Protein AF-A0A9W9SAT8-F1 (afdb_monomer)

Solvent-accessible surface area (backbone atoms only — not comparable to full-atom values): 4523 Å² total; per-residue (Å²): 136,83,82,81,70,87,84,65,76,50,74,67,57,48,49,58,49,25,64,74,71,73,48,84,73,91,51,66,65,58,56,45,40,61,70,30,67,59,42,100,89,40,74,59,43,22,50,72,56,52,58,52,46,54,58,50,54,51,51,52,53,54,52,53,52,51,54,58,56,65,76,73,113

Radius of gyration: 16.84 Å; Cα contacts (8 Å, |Δi|>4): 31; chains: 1; bounding box: 45×25×43 Å

Secondary structure (DSSP, 8-state):
-----TTPPPHHHHHHHHHHHT---S-HHHHHHHT----SS-SSTTHHHHHHHHHHHHHHHHHHHHHHHHTT-

Foldseek 3Di:
DDPPPPDQDDVVRVVVVCVVVVHDDPDPVLVSQCPFDADPVRNCRVVVVVVVVVVVVVVVVVVVVVVVVVVVD

Sequence (73 aa):
MGLIIPCQPSDEELQVFEEKINYHFTNRLLIREALQTCNGLNQDGNKTLAMIDDAIVHLVIVTHSYYKSQMRV

Organism: NCBI:txid293559

InterPro domains:
  IPR000999 Ribonuclease III domain [PS50142] (14-68)
  IPR036389 Ribonuclease III, endonuclease domain superfamily [G3DSA:1.10.1520.10] (12-72)
  IPR036389 Ribonuclease III, endonuclease domain superfamily [SSF69065] (13-68)

pLDDT: mean 87.24, std 14.32, range [32.72, 97.56]

Structure (mmCIF, N/CA/C/O backbone):
data_AF-A0A9W9SAT8-F1
#
_entry.id   AF-A0A9W9SAT8-F1
#
loop_
_atom_site.group_PDB
_atom_site.id
_atom_site.type_symbol
_atom_site.label_atom_id
_atom_site.label_alt_id
_atom_site.label_comp_id
_atom_site.label_asym_id
_atom_site.label_entity_id
_atom_site.label_seq_id
_atom_site.pdbx_PDB_ins_code
_atom_site.Cartn_x
_atom_site.Cartn_y
_atom_site.Cartn_z
_atom_site.occupancy
_atom_site.B_iso_or_equiv
_atom_site.auth_seq_id
_atom_site.auth_comp_id
_atom_site.auth_asym_id
_atom_site.auth_atom_id
_atom_site.pdbx_PDB_model_num
ATOM 1 N N . MET A 1 1 ? 19.612 -11.422 -15.329 1.00 32.72 1 MET A N 1
ATOM 2 C CA . MET A 1 1 ? 19.081 -10.318 -16.156 1.00 32.72 1 MET A CA 1
ATOM 3 C C . MET A 1 1 ? 18.004 -9.634 -15.327 1.00 32.72 1 MET A C 1
ATOM 5 O O . MET A 1 1 ? 16.938 -10.211 -15.170 1.00 32.72 1 MET A O 1
ATOM 9 N N . GLY A 1 2 ? 18.322 -8.517 -14.669 1.00 43.66 2 GLY A N 1
ATOM 10 C CA . GLY A 1 2 ? 17.356 -7.785 -13.843 1.00 43.66 2 GLY A CA 1
ATOM 11 C C . GLY A 1 2 ? 16.413 -6.986 -14.736 1.00 43.66 2 GLY A C 1
ATOM 12 O O . GLY A 1 2 ? 16.881 -6.229 -15.583 1.00 43.66 2 GLY A O 1
ATOM 13 N N . LEU A 1 3 ? 15.105 -7.189 -14.585 1.00 50.12 3 LEU A N 1
ATOM 14 C CA . LEU A 1 3 ? 14.090 -6.357 -15.227 1.00 50.12 3 LEU A CA 1
ATOM 15 C C . LEU A 1 3 ? 14.192 -4.950 -14.633 1.00 50.12 3 LEU A C 1
ATOM 17 O O . LEU A 1 3 ? 13.828 -4.723 -13.482 1.00 50.12 3 LEU A O 1
ATOM 21 N N . ILE A 1 4 ? 14.729 -4.017 -15.414 1.00 52.56 4 ILE A N 1
ATOM 22 C CA . ILE A 1 4 ? 14.675 -2.593 -15.099 1.00 52.56 4 ILE A CA 1
ATOM 23 C C . ILE A 1 4 ? 13.214 -2.187 -15.292 1.00 52.56 4 ILE A C 1
ATOM 25 O O . ILE A 1 4 ? 12.750 -2.082 -16.425 1.00 52.56 4 ILE A O 1
ATOM 29 N N . ILE A 1 5 ? 12.479 -2.013 -14.192 1.00 57.53 5 ILE A N 1
ATOM 30 C CA . ILE A 1 5 ? 11.181 -1.338 -14.202 1.00 57.53 5 ILE A CA 1
ATOM 31 C C . ILE A 1 5 ? 11.502 0.157 -14.280 1.00 57.53 5 ILE A C 1
ATOM 33 O O . ILE A 1 5 ? 12.020 0.712 -13.308 1.00 57.53 5 ILE A O 1
ATOM 37 N N . PRO A 1 6 ? 11.282 0.818 -15.427 1.00 57.88 6 PRO A N 1
ATOM 38 C CA . PRO A 1 6 ? 11.551 2.237 -15.530 1.00 57.88 6 PRO A CA 1
ATOM 39 C C . PRO A 1 6 ? 10.553 2.960 -14.616 1.00 57.88 6 PRO A C 1
ATOM 41 O O . PRO A 1 6 ? 9.356 2.674 -14.665 1.00 57.88 6 PRO A O 1
ATOM 44 N N . CYS A 1 7 ? 11.063 3.875 -13.788 1.00 65.50 7 CYS A N 1
ATOM 45 C CA . CYS A 1 7 ? 10.298 4.790 -12.926 1.00 65.50 7 CYS A CA 1
ATOM 46 C C . CYS A 1 7 ? 9.824 4.266 -11.556 1.00 65.50 7 CYS A C 1
ATOM 48 O O . CYS A 1 7 ? 8.772 4.696 -11.088 1.00 65.50 7 CYS A O 1
ATOM 50 N N . GLN A 1 8 ? 10.587 3.409 -10.867 1.00 80.88 8 GLN A N 1
ATOM 51 C CA . GLN A 1 8 ? 10.388 3.280 -9.415 1.00 80.88 8 GLN A CA 1
ATOM 52 C C . GLN A 1 8 ? 11.134 4.399 -8.662 1.00 80.88 8 GLN A C 1
ATOM 54 O O . GLN A 1 8 ? 12.285 4.670 -9.009 1.00 80.88 8 GLN A O 1
ATOM 59 N N . PRO A 1 9 ? 10.515 5.021 -7.640 1.00 87.31 9 PRO A N 1
ATOM 60 C CA . PRO A 1 9 ? 11.127 6.115 -6.878 1.00 87.31 9 PRO A CA 1
ATOM 61 C C . PRO A 1 9 ? 12.415 5.658 -6.184 1.00 87.31 9 PRO A C 1
ATOM 63 O O . PRO A 1 9 ? 12.515 4.499 -5.790 1.00 87.31 9 PRO A O 1
ATOM 66 N N . SER A 1 10 ? 13.419 6.512 -6.019 1.00 91.19 10 SER A N 1
ATOM 67 C CA . SER A 1 10 ? 14.631 6.161 -5.264 1.00 91.19 10 SER A CA 1
ATOM 68 C C . SER A 1 10 ? 14.329 5.971 -3.768 1.00 91.19 10 SER A C 1
ATOM 70 O O . SER A 1 10 ? 13.250 6.321 -3.288 1.00 91.19 10 SER A O 1
ATOM 72 N N . ASP A 1 11 ? 15.258 5.387 -3.007 1.00 92.00 11 ASP A N 1
ATOM 73 C CA . ASP A 1 11 ? 15.063 5.239 -1.556 1.00 92.00 11 ASP A CA 1
ATOM 74 C C . ASP A 1 11 ? 15.034 6.598 -0.837 1.00 92.00 11 ASP A C 1
ATOM 76 O O . ASP A 1 11 ? 14.317 6.749 0.153 1.00 92.00 11 ASP A O 1
ATOM 80 N N . GLU A 1 12 ? 15.743 7.599 -1.362 1.00 94.12 12 GLU A N 1
ATOM 81 C CA . GLU A 1 12 ? 15.709 8.980 -0.875 1.00 94.12 12 GLU A CA 1
ATOM 82 C C . GLU A 1 12 ? 14.349 9.636 -1.154 1.00 94.12 12 GLU A C 1
ATOM 84 O O . GLU A 1 12 ? 13.781 10.283 -0.275 1.00 94.12 12 GLU A O 1
ATOM 89 N N . GLU A 1 13 ? 13.781 9.433 -2.350 1.00 93.81 13 GLU A N 1
ATOM 90 C CA . GLU A 1 13 ? 12.434 9.915 -2.683 1.00 93.81 13 GLU A CA 1
ATOM 91 C C . GLU A 1 13 ? 11.366 9.258 -1.796 1.00 93.81 13 GLU A C 1
ATOM 93 O O . GLU A 1 13 ? 10.446 9.932 -1.324 1.00 93.81 13 GLU A O 1
ATOM 98 N N . LEU A 1 14 ? 11.514 7.956 -1.519 1.00 94.69 14 LEU A N 1
ATOM 99 C CA . LEU A 1 14 ? 10.649 7.234 -0.587 1.00 94.69 14 LEU A CA 1
ATOM 100 C C . LEU A 1 14 ? 10.780 7.762 0.841 1.00 94.69 14 LEU A C 1
ATOM 102 O O . LEU A 1 14 ? 9.764 7.941 1.504 1.00 94.69 14 LEU A O 1
ATOM 106 N N . GLN A 1 15 ? 11.994 8.050 1.309 1.00 95.75 15 GLN A N 1
ATOM 107 C CA . GLN A 1 15 ? 12.198 8.613 2.642 1.00 95.75 15 GLN A CA 1
ATOM 108 C C . GLN A 1 15 ? 11.504 9.976 2.786 1.00 95.75 15 GLN A C 1
ATOM 110 O O . GLN A 1 15 ? 10.774 10.196 3.750 1.00 95.75 15 GLN A O 1
ATOM 115 N N . VAL A 1 16 ? 11.654 10.868 1.800 1.00 96.31 16 VAL A N 1
ATOM 116 C CA . VAL A 1 16 ? 10.965 12.171 1.796 1.00 96.31 16 VAL A CA 1
ATOM 117 C C . VAL A 1 16 ? 9.442 12.000 1.813 1.00 96.31 16 VAL A C 1
ATOM 119 O O . VAL A 1 16 ? 8.730 12.789 2.437 1.00 96.31 16 VAL A O 1
ATOM 122 N N . PHE A 1 17 ? 8.915 10.990 1.119 1.00 95.12 17 PHE A N 1
ATOM 123 C CA . PHE A 1 17 ? 7.490 10.672 1.154 1.00 95.12 17 PHE A CA 1
ATOM 124 C C . PHE A 1 17 ? 7.041 10.175 2.538 1.00 95.12 17 PHE A C 1
ATOM 126 O O . PHE A 1 17 ? 6.056 10.684 3.072 1.00 95.12 17 PHE A O 1
ATOM 133 N N . GLU A 1 18 ? 7.776 9.242 3.140 1.00 96.69 18 GLU A N 1
ATOM 134 C CA . GLU A 1 18 ? 7.500 8.685 4.472 1.00 96.69 18 GLU A CA 1
ATOM 135 C C . GLU A 1 18 ? 7.512 9.751 5.571 1.00 96.69 18 GLU A C 1
ATOM 137 O O . GLU A 1 18 ? 6.627 9.771 6.429 1.00 96.69 18 GLU A O 1
ATOM 142 N N . GLU A 1 19 ? 8.461 10.688 5.507 1.00 97.38 19 GLU A N 1
ATOM 143 C CA . GLU A 1 19 ? 8.525 11.839 6.411 1.00 97.38 19 GLU A CA 1
ATOM 144 C C . GLU A 1 19 ? 7.280 12.733 6.278 1.00 97.38 19 GLU A C 1
ATOM 146 O O . GLU A 1 19 ? 6.732 13.183 7.285 1.00 97.38 19 GLU A O 1
ATOM 151 N N . LYS A 1 20 ? 6.771 12.948 5.055 1.00 97.56 20 LYS A N 1
ATOM 152 C CA . LYS A 1 20 ? 5.561 13.759 4.812 1.00 97.56 20 LYS A CA 1
ATOM 153 C C . LYS A 1 20 ? 4.289 13.124 5.361 1.00 97.56 20 LYS A C 1
ATOM 155 O O . LYS A 1 20 ? 3.417 13.847 5.838 1.00 97.56 20 LYS A O 1
ATOM 160 N N . ILE A 1 21 ? 4.162 11.802 5.265 1.00 95.62 21 ILE A N 1
ATOM 161 C CA . ILE A 1 21 ? 2.987 11.079 5.776 1.00 95.62 21 ILE A CA 1
ATOM 162 C C . ILE A 1 21 ? 3.156 10.628 7.234 1.00 95.62 21 ILE A C 1
ATOM 164 O O . ILE A 1 21 ? 2.239 10.033 7.795 1.00 95.62 21 ILE A O 1
ATOM 168 N N . ASN A 1 22 ? 4.312 10.917 7.845 1.00 97.31 22 ASN A N 1
ATOM 169 C CA . ASN A 1 22 ? 4.687 10.496 9.193 1.00 97.31 22 ASN A CA 1
ATOM 170 C C . ASN A 1 22 ? 4.491 8.983 9.418 1.00 97.31 22 ASN A C 1
ATOM 172 O O . ASN A 1 22 ? 3.967 8.543 10.444 1.00 97.31 22 ASN A O 1
ATOM 176 N N . TYR A 1 23 ? 4.879 8.184 8.423 1.00 95.56 23 TYR A N 1
ATOM 177 C CA . TYR A 1 23 ? 4.754 6.731 8.450 1.00 95.56 23 TYR A CA 1
ATOM 178 C C . TYR A 1 23 ? 5.906 6.090 7.682 1.00 95.56 23 TYR A C 1
ATOM 180 O O . TYR A 1 23 ? 6.145 6.427 6.526 1.00 95.56 23 TYR A O 1
ATOM 188 N N . HIS A 1 24 ? 6.596 5.146 8.320 1.00 95.69 24 HIS A N 1
ATOM 189 C CA . HIS A 1 24 ? 7.727 4.431 7.735 1.00 95.69 24 HIS A CA 1
ATOM 190 C 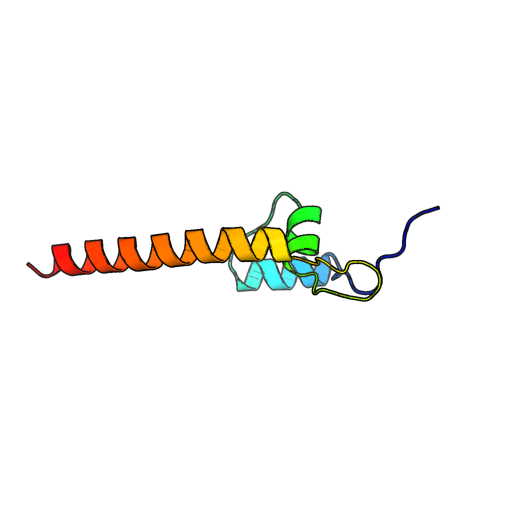C . HIS A 1 24 ? 7.314 3.015 7.314 1.00 95.69 24 HIS A C 1
ATOM 192 O O . HIS A 1 24 ? 6.868 2.221 8.148 1.00 95.69 24 HIS A O 1
ATOM 198 N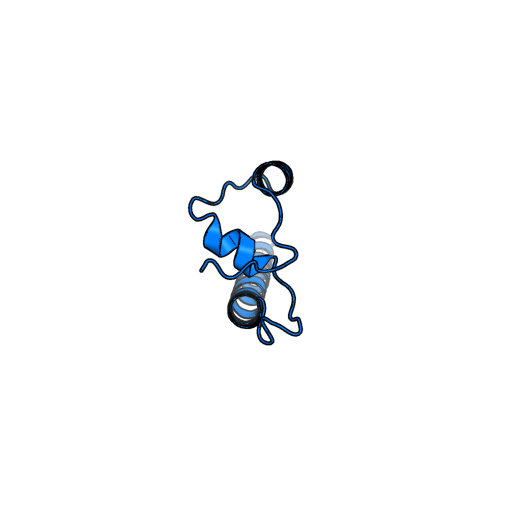 N . PHE A 1 25 ? 7.479 2.681 6.032 1.00 94.44 25 PHE A N 1
ATOM 199 C CA . PHE A 1 25 ? 7.172 1.356 5.507 1.00 94.44 25 PHE A CA 1
ATOM 200 C C . PHE A 1 25 ? 8.346 0.408 5.741 1.00 94.44 25 PHE A C 1
ATOM 202 O O . PHE A 1 25 ? 9.441 0.584 5.213 1.00 94.44 25 PHE A O 1
ATOM 209 N N . THR A 1 26 ? 8.088 -0.685 6.455 1.00 94.94 26 THR A N 1
ATOM 210 C CA . THR A 1 26 ? 9.074 -1.758 6.651 1.00 94.94 26 THR A CA 1
ATOM 211 C C . THR A 1 26 ? 9.356 -2.543 5.369 1.00 94.94 26 THR A C 1
ATOM 213 O O . THR A 1 26 ? 10.436 -3.110 5.215 1.00 94.94 26 THR A O 1
ATOM 216 N N . ASN A 1 27 ? 8.406 -2.572 4.429 1.00 94.19 27 ASN A N 1
ATOM 217 C CA . ASN A 1 27 ? 8.549 -3.254 3.148 1.00 94.19 27 ASN A CA 1
ATOM 218 C C . ASN A 1 27 ? 8.661 -2.245 1.997 1.00 94.19 27 ASN A C 1
ATOM 220 O O . ASN A 1 27 ? 7.660 -1.729 1.496 1.00 94.19 27 ASN A O 1
ATOM 224 N N . ARG A 1 28 ? 9.899 -2.019 1.540 1.00 91.81 28 ARG A N 1
ATOM 225 C CA . ARG A 1 28 ? 10.205 -1.104 0.431 1.00 91.81 28 ARG A CA 1
ATOM 226 C C . ARG A 1 28 ? 9.577 -1.522 -0.900 1.00 91.81 28 ARG A C 1
ATOM 228 O O . ARG A 1 28 ? 9.264 -0.658 -1.712 1.00 91.81 28 ARG A O 1
ATOM 235 N N . LEU A 1 29 ? 9.374 -2.819 -1.138 1.00 90.62 29 LEU A N 1
ATOM 236 C CA . LEU A 1 29 ? 8.759 -3.294 -2.381 1.00 90.62 29 LEU A CA 1
ATOM 237 C C . LEU A 1 29 ? 7.275 -2.930 -2.438 1.00 90.62 29 LEU A C 1
ATOM 239 O O . LEU A 1 29 ? 6.810 -2.481 -3.480 1.00 90.62 29 LEU A O 1
ATOM 243 N N . LEU A 1 30 ? 6.564 -3.044 -1.312 1.00 91.25 30 LEU A N 1
ATOM 244 C CA . LEU A 1 30 ? 5.140 -2.709 -1.249 1.00 91.25 30 LEU A CA 1
ATOM 245 C C . LEU A 1 30 ? 4.881 -1.222 -1.484 1.00 91.25 30 LEU A C 1
ATOM 247 O O . LEU A 1 30 ? 3.951 -0.885 -2.207 1.00 91.25 30 LEU A O 1
ATOM 251 N N . ILE A 1 31 ? 5.701 -0.322 -0.931 1.00 93.62 31 ILE A N 1
ATOM 252 C CA . ILE A 1 31 ? 5.523 1.112 -1.202 1.00 93.62 31 ILE A CA 1
ATOM 253 C C . ILE A 1 31 ? 5.853 1.458 -2.660 1.00 93.62 31 ILE A C 1
ATOM 255 O O . ILE A 1 31 ? 5.158 2.257 -3.282 1.00 93.62 31 ILE A O 1
ATOM 259 N N . ARG A 1 32 ? 6.866 0.812 -3.247 1.00 92.50 32 ARG A N 1
ATOM 260 C CA . ARG A 1 32 ? 7.189 0.984 -4.671 1.00 92.50 32 ARG A CA 1
ATOM 261 C C . ARG A 1 32 ? 6.047 0.506 -5.565 1.00 92.50 32 ARG A C 1
ATOM 263 O O . ARG A 1 32 ? 5.719 1.195 -6.522 1.00 92.50 32 ARG A O 1
ATOM 270 N N . GLU A 1 33 ? 5.427 -0.624 -5.236 1.00 91.19 33 GLU A N 1
ATOM 271 C CA . GL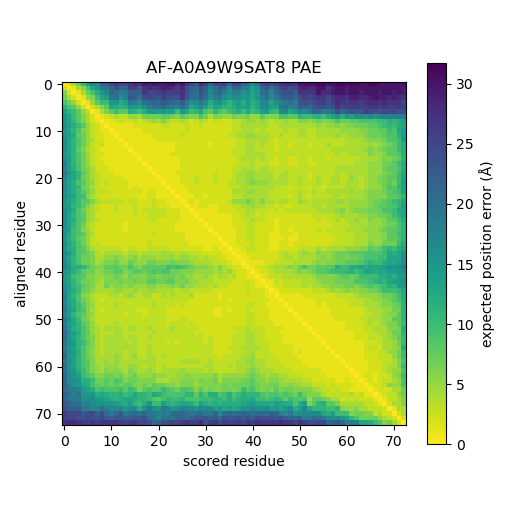U A 1 33 ? 4.241 -1.136 -5.929 1.00 91.19 33 GLU A CA 1
ATOM 272 C C . GLU A 1 33 ? 3.039 -0.203 -5.753 1.00 91.19 33 GLU A C 1
ATOM 274 O O . GLU A 1 33 ? 2.400 0.151 -6.737 1.00 91.19 33 GLU A O 1
ATOM 279 N N . ALA A 1 34 ? 2.773 0.266 -4.531 1.00 92.75 34 ALA A N 1
ATOM 280 C CA . ALA A 1 34 ? 1.665 1.175 -4.231 1.00 92.75 34 ALA A CA 1
ATOM 281 C C . ALA A 1 34 ? 1.751 2.497 -5.010 1.00 92.75 34 ALA A C 1
ATOM 283 O O . ALA A 1 34 ? 0.725 3.059 -5.396 1.00 92.75 34 ALA A O 1
ATOM 284 N N . LEU A 1 35 ? 2.970 2.981 -5.261 1.00 91.81 35 LEU A N 1
ATOM 285 C CA . LEU A 1 35 ? 3.232 4.201 -6.025 1.00 91.81 35 LEU A CA 1
ATOM 286 C C . LEU A 1 35 ? 3.324 3.964 -7.541 1.00 91.81 35 LEU A C 1
ATOM 288 O O . LEU A 1 35 ? 3.399 4.926 -8.307 1.00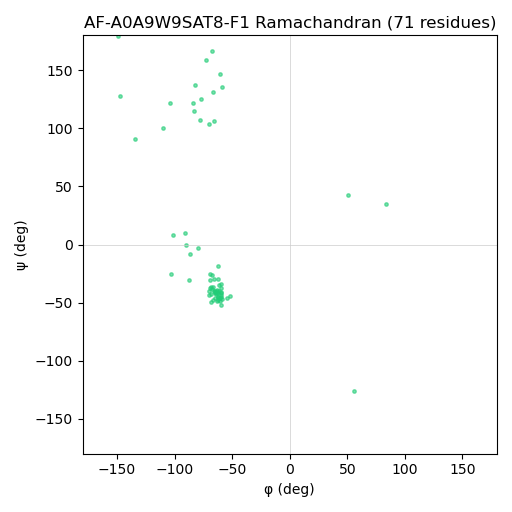 91.81 35 LEU A O 1
ATOM 292 N N . GLN A 1 36 ? 3.324 2.711 -7.997 1.00 90.44 36 GLN A N 1
ATOM 293 C CA . GLN A 1 36 ? 3.495 2.387 -9.406 1.00 90.44 36 GLN A CA 1
ATOM 294 C C . GLN A 1 36 ? 2.170 2.499 -10.165 1.00 90.44 36 GLN A C 1
ATOM 296 O O . GLN A 1 36 ? 1.244 1.712 -9.978 1.00 90.44 36 GLN A O 1
ATOM 301 N N . THR A 1 37 ? 2.091 3.448 -11.093 1.00 87.12 37 THR A N 1
ATOM 302 C CA . THR A 1 37 ? 0.961 3.543 -12.022 1.00 87.12 37 THR A CA 1
ATOM 303 C C . THR A 1 37 ? 1.006 2.435 -13.073 1.00 87.12 37 THR A C 1
ATOM 305 O O . THR A 1 37 ? 2.059 1.855 -13.361 1.00 87.12 37 THR A O 1
ATOM 308 N N . CYS A 1 38 ? -0.153 2.144 -13.672 1.00 87.12 38 CYS A N 1
ATOM 309 C CA . CYS A 1 38 ? -0.206 1.262 -14.833 1.00 87.12 38 CYS A CA 1
ATOM 310 C C . CYS A 1 38 ? 0.647 1.828 -15.982 1.00 87.12 38 CYS A C 1
ATOM 312 O O . CYS A 1 38 ? 0.624 3.026 -16.274 1.00 87.12 38 CYS A O 1
ATOM 314 N N . ASN A 1 39 ? 1.425 0.967 -16.632 1.00 84.94 39 ASN A N 1
ATOM 315 C CA . ASN A 1 39 ? 2.242 1.319 -17.787 1.00 84.94 39 ASN A CA 1
ATOM 316 C C . ASN A 1 39 ? 2.399 0.118 -18.737 1.00 84.94 39 ASN A C 1
ATOM 318 O O . ASN A 1 39 ? 1.882 -0.968 -18.485 1.00 84.94 39 ASN A O 1
ATOM 322 N N . GLY A 1 40 ? 3.119 0.299 -19.850 1.00 83.50 40 GLY A N 1
ATOM 323 C CA . GLY A 1 40 ? 3.282 -0.751 -20.865 1.00 83.50 40 GLY A CA 1
ATOM 324 C C . GLY A 1 40 ? 3.995 -2.027 -20.387 1.00 83.50 40 GLY A C 1
ATOM 325 O O . GLY A 1 40 ? 3.869 -3.057 -21.040 1.0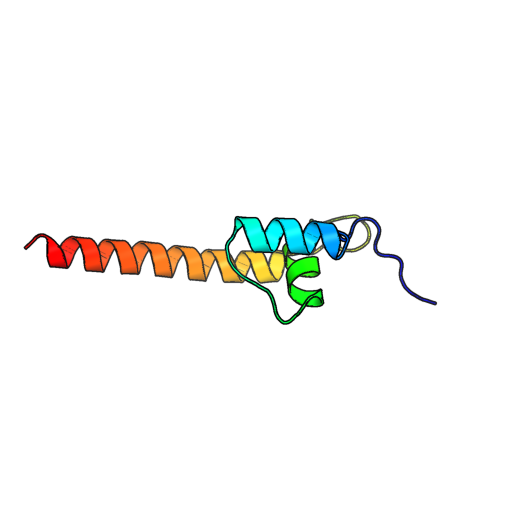0 83.50 40 GLY A O 1
ATOM 326 N N . LEU A 1 41 ? 4.724 -1.973 -19.266 1.00 83.06 41 LEU A N 1
ATOM 327 C CA . LEU A 1 41 ? 5.460 -3.106 -18.684 1.00 83.06 41 LEU A CA 1
ATOM 328 C C . LEU A 1 41 ? 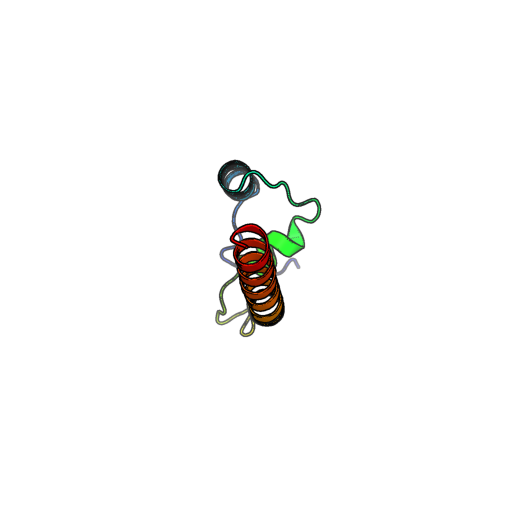4.746 -3.718 -17.471 1.00 83.06 41 LEU A C 1
ATOM 330 O O . LEU A 1 41 ? 4.940 -4.892 -17.175 1.00 83.06 41 LEU A O 1
ATOM 334 N N . ASN A 1 42 ? 3.919 -2.934 -16.782 1.00 83.06 42 ASN A N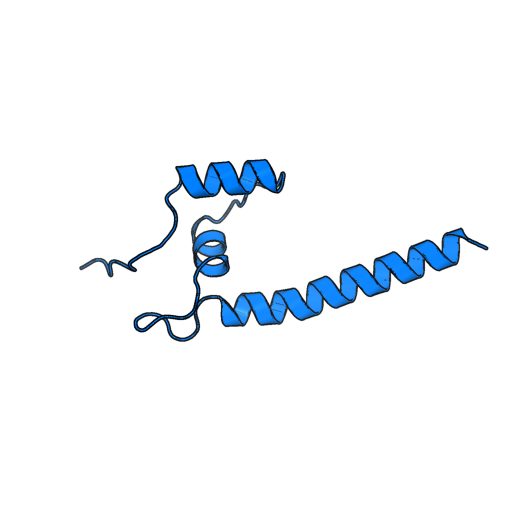 1
ATOM 335 C CA . ASN A 1 42 ? 3.063 -3.362 -15.688 1.00 83.06 42 ASN A CA 1
ATOM 336 C C . ASN A 1 42 ? 1.670 -2.756 -15.894 1.00 83.06 42 ASN A C 1
ATOM 338 O O . ASN A 1 42 ? 1.401 -1.636 -15.459 1.00 83.06 42 ASN A O 1
ATOM 342 N N . GLN A 1 43 ? 0.802 -3.491 -16.589 1.00 88.31 43 GLN A N 1
ATOM 343 C CA . GLN A 1 43 ? -0.543 -3.020 -16.931 1.00 88.31 43 GLN A CA 1
ATOM 344 C C . GLN A 1 43 ? -1.447 -2.864 -15.707 1.00 88.31 43 GLN A C 1
ATOM 346 O O . GLN A 1 43 ? -2.362 -2.046 -15.734 1.00 88.31 43 GLN A O 1
ATOM 351 N N . ASP A 1 44 ? -1.182 -3.616 -14.640 1.00 88.88 44 ASP A N 1
ATOM 352 C CA . ASP A 1 44 ? -1.973 -3.537 -13.419 1.00 88.88 44 ASP A CA 1
ATOM 353 C C . ASP A 1 44 ? -1.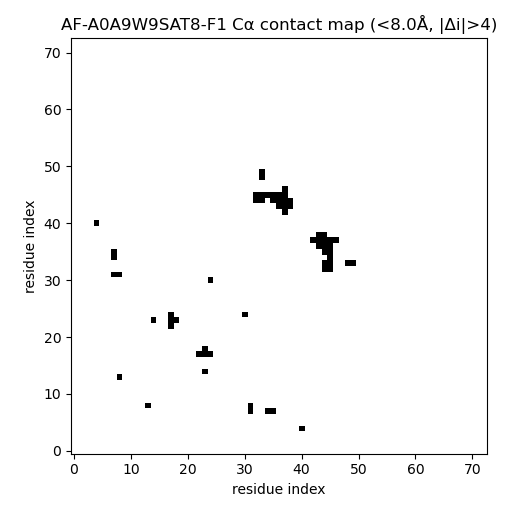451 -2.456 -12.463 1.00 88.88 44 ASP A C 1
ATOM 355 O O . ASP A 1 44 ? -2.248 -1.827 -11.773 1.00 88.88 44 ASP A O 1
ATOM 359 N N . GLY A 1 45 ? -0.146 -2.165 -12.448 1.00 90.12 45 GLY A N 1
ATOM 360 C CA . GLY A 1 45 ? 0.421 -1.150 -11.553 1.00 90.12 45 GLY A CA 1
ATOM 361 C C . GLY A 1 45 ? 0.076 -1.450 -10.091 1.00 90.12 45 GLY A C 1
ATOM 362 O O . GLY A 1 45 ? 0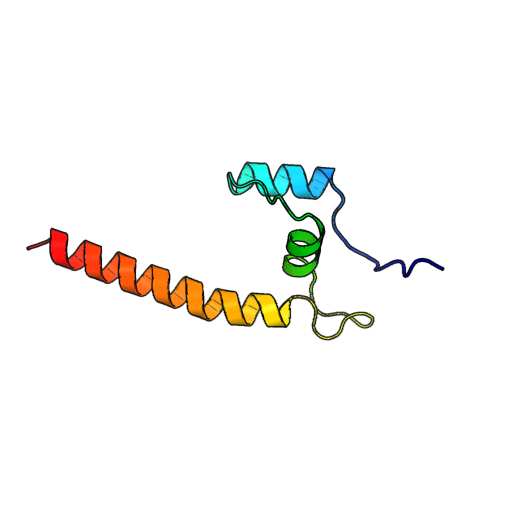.282 -2.564 -9.618 1.00 90.12 45 GLY A O 1
ATOM 363 N N . ASN A 1 46 ? -0.508 -0.467 -9.408 1.00 94.12 46 ASN A N 1
ATOM 364 C CA . ASN A 1 46 ? -0.985 -0.555 -8.029 1.00 94.12 46 ASN A CA 1
ATOM 365 C C . ASN A 1 46 ? -2.454 -1.001 -7.891 1.00 94.12 46 ASN A C 1
ATOM 367 O O . ASN A 1 46 ? -3.016 -0.904 -6.800 1.00 94.12 46 ASN A O 1
ATOM 371 N N . LYS A 1 47 ? -3.107 -1.465 -8.964 1.00 95.12 47 LYS A N 1
ATOM 372 C CA . LYS A 1 47 ? -4.564 -1.691 -9.016 1.00 95.12 47 LYS A CA 1
ATOM 373 C C . LYS A 1 47 ? -5.104 -2.546 -7.871 1.00 95.12 47 LYS A C 1
ATOM 375 O O . LYS A 1 47 ? -6.116 -2.186 -7.277 1.00 95.12 47 LYS A O 1
ATOM 380 N N . THR A 1 48 ? -4.437 -3.649 -7.535 1.00 94.62 48 THR A N 1
ATOM 381 C CA . THR A 1 48 ? -4.864 -4.518 -6.426 1.00 94.62 48 THR A CA 1
ATOM 382 C C . THR A 1 48 ? -4.826 -3.777 -5.090 1.00 94.62 48 THR A C 1
ATOM 384 O O . THR A 1 48 ? -5.785 -3.845 -4.324 1.00 94.62 48 THR A O 1
ATOM 387 N N . LEU A 1 49 ? -3.749 -3.031 -4.826 1.00 95.12 49 LEU A N 1
ATOM 388 C CA . LEU A 1 49 ? -3.612 -2.230 -3.609 1.00 95.12 49 LEU A CA 1
ATOM 389 C C . LEU A 1 49 ? -4.650 -1.103 -3.568 1.00 95.12 49 LEU A C 1
ATOM 391 O O . LEU A 1 49 ? -5.256 -0.889 -2.525 1.00 95.12 49 LEU A O 1
ATOM 395 N N . ALA A 1 50 ? -4.926 -0.453 -4.701 1.00 95.25 50 ALA A N 1
ATOM 396 C CA . ALA A 1 50 ? -5.945 0.589 -4.804 1.00 95.25 50 ALA A CA 1
ATOM 397 C C . ALA A 1 50 ? -7.365 0.062 -4.519 1.00 95.25 50 ALA A C 1
ATOM 399 O O . ALA A 1 50 ? -8.147 0.728 -3.849 1.00 95.25 50 ALA A O 1
ATOM 400 N N . MET A 1 51 ? -7.701 -1.151 -4.976 1.00 96.25 51 MET A N 1
ATOM 401 C CA . MET A 1 51 ? -8.995 -1.778 -4.672 1.00 96.25 51 MET A CA 1
ATOM 402 C C . MET A 1 51 ? -9.149 -2.118 -3.184 1.00 96.25 51 MET A C 1
ATOM 404 O O . MET A 1 51 ? -10.245 -2.018 -2.637 1.00 96.25 51 MET A O 1
ATOM 408 N N . ILE A 1 52 ? -8.063 -2.535 -2.529 1.00 96.25 52 ILE A N 1
ATOM 409 C CA . ILE A 1 52 ? -8.059 -2.794 -1.084 1.00 96.25 52 ILE A CA 1
ATOM 410 C C . ILE A 1 52 ? -8.180 -1.474 -0.310 1.00 96.25 52 ILE A C 1
ATOM 412 O O . ILE A 1 52 ? -8.958 -1.399 0.642 1.00 96.25 52 ILE A O 1
ATOM 416 N N . ASP A 1 53 ? -7.446 -0.441 -0.730 1.00 95.19 53 ASP A N 1
ATOM 417 C CA . ASP A 1 53 ? -7.467 0.886 -0.109 1.00 95.19 53 ASP A CA 1
ATOM 418 C C . ASP A 1 53 ? -8.865 1.514 -0.143 1.00 95.19 53 ASP A C 1
ATOM 420 O O . ASP A 1 53 ? -9.335 1.981 0.889 1.00 95.19 53 ASP A O 1
ATOM 424 N N . ASP A 1 54 ? -9.586 1.424 -1.266 1.00 97.06 54 ASP A N 1
ATOM 425 C CA . ASP A 1 54 ? -10.958 1.942 -1.389 1.00 97.06 54 ASP A CA 1
ATOM 426 C C . ASP A 1 54 ? -11.895 1.384 -0.300 1.00 97.06 54 ASP A C 1
ATOM 428 O O . ASP A 1 54 ? -12.583 2.131 0.405 1.00 97.06 54 ASP A O 1
ATOM 432 N N . ALA A 1 55 ? -11.846 0.067 -0.072 1.00 97.25 55 ALA A N 1
ATOM 433 C CA . ALA A 1 55 ? -12.636 -0.581 0.970 1.00 97.25 55 ALA A CA 1
ATOM 434 C C . ALA A 1 55 ? -12.222 -0.138 2.388 1.00 97.25 55 ALA A C 1
ATOM 436 O O . ALA A 1 55 ? -13.083 0.076 3.249 1.00 97.25 55 ALA A O 1
ATOM 437 N N . ILE A 1 56 ? -10.916 0.014 2.641 1.00 97.12 56 ILE A N 1
ATOM 438 C CA . ILE A 1 56 ? -10.382 0.436 3.945 1.00 97.12 56 ILE A CA 1
ATOM 439 C C . ILE A 1 56 ? -10.741 1.896 4.229 1.00 97.12 56 ILE A C 1
ATOM 441 O O . ILE A 1 56 ? -11.263 2.198 5.304 1.00 97.12 56 ILE A O 1
ATOM 445 N N . VAL A 1 57 ? -10.503 2.800 3.279 1.00 96.75 57 VAL A N 1
ATOM 446 C CA . VAL A 1 57 ? -10.802 4.230 3.405 1.00 96.75 57 VAL A CA 1
ATOM 447 C C . VAL A 1 57 ? -12.294 4.435 3.649 1.00 96.75 57 VAL A C 1
ATOM 449 O O . VAL A 1 57 ? -12.667 5.161 4.575 1.00 96.75 57 VAL A O 1
ATOM 452 N N . HIS A 1 58 ? -13.156 3.737 2.903 1.00 97.25 58 HIS A N 1
ATOM 453 C CA . HIS A 1 58 ? -14.598 3.789 3.123 1.00 97.25 58 HIS A CA 1
ATOM 454 C C . HIS A 1 58 ? -14.974 3.345 4.547 1.00 97.25 58 HIS A C 1
ATOM 456 O O . HIS A 1 58 ? -15.710 4.048 5.247 1.00 97.25 58 HIS A O 1
ATOM 462 N N . LEU A 1 59 ? -14.423 2.223 5.022 1.00 96.81 59 LEU A N 1
ATOM 463 C CA . LEU A 1 59 ? -14.669 1.733 6.379 1.00 96.81 59 LEU A CA 1
ATOM 464 C C . LEU A 1 59 ? -14.209 2.732 7.451 1.00 96.81 59 LEU A C 1
ATOM 466 O O . LEU A 1 59 ? -14.954 2.995 8.400 1.00 96.81 59 LEU A O 1
ATOM 470 N N . VAL A 1 60 ? -13.009 3.301 7.310 1.00 96.38 60 VAL A N 1
ATOM 471 C CA . VAL A 1 60 ? -12.444 4.268 8.264 1.00 96.38 60 VAL A CA 1
ATOM 472 C C . VAL A 1 60 ? -13.309 5.525 8.334 1.00 96.38 60 VAL A C 1
ATOM 474 O O . VAL A 1 60 ? -13.638 5.976 9.432 1.00 96.38 60 VAL A O 1
ATOM 477 N N . ILE A 1 61 ? -13.737 6.062 7.188 1.00 95.88 61 ILE A N 1
ATOM 478 C CA . ILE A 1 61 ? -14.586 7.260 7.126 1.00 95.88 61 ILE A CA 1
ATOM 479 C C . ILE A 1 61 ? -15.943 7.007 7.790 1.00 95.88 61 ILE A C 1
ATOM 481 O O . ILE A 1 61 ? -16.379 7.814 8.620 1.00 95.88 61 ILE A O 1
ATOM 485 N N . VAL A 1 62 ? -16.607 5.895 7.455 1.00 95.50 62 VAL A N 1
ATOM 486 C CA . VAL A 1 62 ? -17.912 5.526 8.031 1.00 95.50 62 VAL A CA 1
ATOM 487 C C . VAL A 1 62 ? -17.797 5.352 9.541 1.00 95.50 62 VAL A C 1
ATOM 489 O O . VAL A 1 62 ? -18.569 5.944 10.297 1.00 95.50 62 VAL A O 1
ATOM 492 N N . THR A 1 63 ? -16.791 4.606 9.989 1.00 95.69 63 THR A N 1
ATOM 493 C CA . THR A 1 63 ? -16.551 4.329 11.407 1.00 95.69 63 THR A CA 1
ATOM 494 C C . THR A 1 63 ? -16.263 5.616 12.181 1.00 95.69 63 THR A C 1
ATOM 496 O O . THR A 1 63 ? -16.882 5.877 13.212 1.00 95.69 63 THR A O 1
ATOM 499 N N . HIS A 1 64 ? -15.379 6.474 11.666 1.00 93.56 64 HIS A N 1
ATOM 500 C CA . HIS A 1 64 ? -15.044 7.744 12.308 1.00 93.56 64 HIS A CA 1
ATOM 501 C C . HIS A 1 64 ? -16.259 8.680 12.401 1.00 93.56 64 HIS A C 1
ATOM 503 O O . HIS A 1 64 ? -16.503 9.299 13.440 1.00 93.56 64 HIS A O 1
ATOM 509 N N . SER A 1 65 ? -17.060 8.749 11.335 1.00 91.25 65 SER A N 1
ATOM 510 C CA . SER A 1 65 ? -18.283 9.557 11.293 1.00 91.25 65 SER A CA 1
ATOM 511 C C . SER A 1 65 ? -19.331 9.053 12.284 1.00 91.25 65 SER A C 1
ATOM 513 O O . SER A 1 65 ? -19.941 9.854 12.997 1.00 91.25 65 SER A O 1
ATOM 515 N N . TYR A 1 66 ? -19.493 7.732 12.382 1.00 90.62 66 TYR A N 1
ATOM 516 C CA . TYR A 1 66 ? -20.376 7.101 13.355 1.00 90.62 66 TYR A CA 1
ATOM 517 C C . TYR A 1 66 ? -19.971 7.452 14.792 1.00 90.62 66 TYR A C 1
ATOM 519 O O . TYR A 1 66 ? -20.789 7.979 15.546 1.00 90.62 66 TYR A O 1
ATOM 527 N N . TYR A 1 67 ? -18.699 7.261 15.159 1.00 90.69 67 TYR A N 1
ATOM 528 C CA . TYR A 1 67 ? -18.209 7.607 16.500 1.00 90.69 67 TYR A CA 1
ATOM 529 C C . TYR A 1 67 ? -18.387 9.092 16.828 1.00 90.69 67 TYR A C 1
ATOM 531 O O . TYR A 1 67 ? -18.828 9.441 17.923 1.00 90.69 67 TYR A O 1
ATOM 539 N N . LYS A 1 68 ? -18.108 9.982 15.870 1.00 88.06 68 LYS A N 1
ATOM 540 C CA . LYS A 1 68 ? -18.324 11.424 16.040 1.00 88.06 68 LYS A CA 1
ATOM 541 C C . LYS A 1 68 ? -19.796 11.776 16.276 1.00 88.06 68 LYS A C 1
ATOM 543 O O . LYS A 1 68 ? -20.074 12.713 17.019 1.00 88.06 68 LYS A O 1
ATOM 548 N N . SER A 1 69 ? -20.729 11.049 15.659 1.00 83.75 69 SER A N 1
ATOM 549 C CA . SER A 1 69 ? -22.165 11.242 15.883 1.00 83.75 69 SER A CA 1
ATOM 550 C C . SER A 1 69 ? -22.598 10.803 17.284 1.00 83.75 69 SER A C 1
ATOM 552 O O . SER A 1 69 ? -23.431 11.472 17.883 1.00 83.75 69 SER A O 1
ATOM 554 N N . GLN A 1 70 ? -22.024 9.720 17.816 1.00 76.38 70 GLN A N 1
ATOM 555 C CA . GLN A 1 70 ? -22.336 9.214 19.161 1.00 76.38 70 GLN A CA 1
ATOM 556 C C . GLN A 1 70 ? -21.821 10.137 20.276 1.00 76.38 70 GLN A C 1
ATOM 558 O O . GLN A 1 70 ? -22.446 10.245 21.320 1.00 76.38 70 GLN A O 1
ATOM 563 N N . MET A 1 71 ? -20.711 10.848 20.048 1.00 72.25 71 MET A N 1
ATOM 564 C CA . MET A 1 71 ? -20.151 11.810 21.013 1.00 72.25 71 MET A CA 1
ATOM 565 C C . MET A 1 71 ? -20.855 13.179 21.030 1.00 72.25 71 MET A C 1
ATOM 567 O O . MET A 1 71 ? -20.468 14.053 21.801 1.00 72.25 71 MET A O 1
ATOM 571 N N . ARG A 1 72 ? -21.840 13.409 20.152 1.00 60.91 72 ARG A N 1
ATOM 572 C CA . ARG A 1 72 ? -22.634 14.653 20.093 1.00 60.91 72 ARG A CA 1
ATOM 573 C C . ARG A 1 72 ? -24.019 14.525 20.741 1.00 60.91 72 ARG A C 1
ATOM 575 O O . ARG A 1 72 ? -24.825 15.441 20.586 1.00 60.91 72 ARG A O 1
ATOM 582 N N . VAL A 1 73 ? -24.285 13.407 21.414 1.00 51.03 73 VAL A N 1
ATOM 583 C CA . VAL A 1 73 ? -25.490 13.155 22.222 1.00 51.03 73 VAL A CA 1
ATOM 584 C C . VAL A 1 73 ? -25.186 13.495 23.674 1.00 51.03 73 VAL A C 1
ATOM 586 O O . VAL A 1 73 ? -26.055 14.128 24.309 1.00 51.03 73 VAL A O 1
#

Mean predicted aligned error: 6.82 Å

=== Feature glossary ===
Key to the feature types in this record:

— What the protein is —

Primary structure: the covalent order of the twenty standard amino acids along the backbone. Two proteins with the same sequence will (almost always) fold to the same structure; two with 30% identity often share a fold but not the details.

Database cross-references. InterPro integrates a dozen domain/family signature databases into unified entries with residue-range hits. GO terms attach function/process/location labels with evidence codes. CATH codes position the fold in a four-level structural taxonomy. Organism is the NCBI-taxonomy species name.

— Where its atoms are —

The mmCIF block holds the 3D Cartesian coordinates of each backbone atom (N, Cα, C, O) in ångströms. mmCIF is the PDB's canonical archive format — a tagged-loop text representation of the atomic model.

Six rendered views show the 3D structure from the faces of a cube — i.e. along ±x, ±y, ±z. Rendering representation is drawn randomly per protein from cartoon (secondary-structure ribbons), sticks (backbone bonds), or molecular surface; coloring is either N→C rainbow (blue at the N-terminus through red at the C-terminus) or one color per chain.

— Local backbone conformation —

DSSP 8-state secondary structure assigns each residue one of H (α-helix), G (3₁₀-helix), I (π-helix), E (extended β-strand), B (isolated β-bridge), T (hydrogen-bonded turn), S (bend), or '-' (coil). The assignment is computed from backbone hydrogen-bond geometry via the Kabsch–Sander algorithm.

P-SEA three-state annotation labels each residue as helix, strand, or coil based purely on the geometry of the Cα trace. It serves as a fallback when the full backbone (and thus DSSP) is unavailable.

The φ/ψ torsion pair specifies the backbone conformation at each residue. φ rotates about the N–Cα bond, ψ about the Cα–C bond. Steric clashes forbid most of the (φ, ψ) plane — the allowed regions (α-helix basin, β-sheet basin, left-handed helix) are the Ramachandran-allowed regions.

— Global shape and packing —

The geometric summary reports three shape descriptors. Rg (radius of gyration) measures how spread out the Cα atoms are about their centre of mass; compact globular proteins have small Rg, elongated or unfolded ones large. Cα contacts (<8 Å, |i−j|>4) count long-range residue pairs in spatial proximity — high for tightly packed folds, near zero for rods or random coil. The bounding-box extents give the protein's footprint along x, y, z in Å.

Accessible surface area quantifies burial. A residue with SASA near zero is packed into the hydrophobic core; one with SASA >100 Å² sits on the surface. Computed here via the Shrake–Rupley numerical algorithm with a 1.4 Å probe.

Plot images: a contact map (which residues are close in 3D, as an N×N binary image), a Ramachandran scatter (backbone torsion angles, revealing secondary-structure composition at a glance), and — for AlphaFold structures — a PAE heatmap (pairwise prediction confidence).

— Structural neighborhood —

The Foldseek 3Di string encodes local tertiary geometry as a 20-letter alphabet — one character per residue — derived from the relative positions of nearby Cα atoms. Unlike the amino-acid sequence, 3Di is a direct function of the 3D structure, so two proteins with the same fold have similar 3Di strings even at low sequence identity.

Nearest PDB neighbors are the top structural matches found by Foldseek when searching this structure against the entire Protein Data Bank. Each hit reports a TM-score (0 to 1; >0.5 almost always implies the same fold) and an E-value. These are *structural* homologs — they may share no detectable sequence similarity.

— Confidence and disorder —

For AlphaFold models, the B-factor field carries pLDDT — the model's own estimate of local accuracy on a 0–100 scale. Regions with pLDDT<50 should be treated as essentially unmodeled; they often correspond to intrinsically disordered segments.

B-factor (Debye–Waller factor) reflects atomic displacement in the crystal lattice. It is an experimental observable (units Å²), not a prediction; low values mean the atom is pinned down, high values mean it moves or is heterogeneous across the crystal.

Predicted aligned error is AlphaFold's pairwise confidence. Unlike pLDDT (per-residue), PAE is per-residue-pair and captures whether two parts of the structure are correctly placed relative to each other. Units are ångströms of expected positional error.